Protein AF-0000000079023638 (afdb_homodimer)

InterPro domains:
  IPR017920 COMM domain [PF07258] (13-71)
  IPR017920 COMM domain [PS51269] (11-79)

pLDDT: mean 79.24, std 17.9, range [28.48, 97.38]

Radius of gyration: 18.68 Å; Cα contacts (8 Å, |Δi|>4): 255; chains: 2; bounding box: 34×58×52 Å

Secondary structure (DSSP, 8-state):
-----------EEEEEEEEE-----TT-------EEEEEEEEE-TT--EEEEEEEEEHHHHHHHHHHHHHHHHHHHHTT--/-----------EEEEEEEEE-----TT-------EEEEEEEEE-TT--EEEEEEEEEHHHHHHHHHHHHHHHHHHHHTT--

Foldseek 3Di:
DPPPPVPPQPWDKDKDKDKDFDDADVVRPPPRWIKIWMWIWTAGPVRDIDTDIDMDTPVVVVVVVVVVVVVVVVCVVVVVD/DPDVPVPVQPWDKDKDKDKDFDDADPVRPPPRWIKIWMWIWTAGPVRDIDTDIDMDTPVVVVVVVVVVVVVVVVCVVVVND

Structure (mmCIF, N/CA/C/O backbone):
data_AF-0000000079023638-model_v1
#
loop_
_entity.id
_entity.type
_entity.pdbx_description
1 polymer 'COMM domain-containing protein'
#
loop_
_atom_site.group_PDB
_atom_site.id
_atom_site.type_symbol
_atom_site.label_atom_id
_atom_site.label_alt_id
_atom_site.label_comp_id
_atom_site.label_asym_id
_atom_site.label_entity_id
_atom_site.label_seq_id
_atom_site.pdbx_PDB_ins_code
_atom_site.Cartn_x
_atom_site.Cartn_y
_atom_site.Cartn_z
_atom_site.occupancy
_atom_site.B_iso_or_equiv
_atom_site.auth_seq_id
_atom_site.auth_comp_id
_atom_site.auth_asym_id
_atom_site.auth_atom_id
_atom_site.pdbx_PDB_model_num
ATOM 1 N N . MET A 1 1 ? 4.855 -19.766 -31.406 1 28.48 1 MET A N 1
ATOM 2 C CA . MET A 1 1 ? 5.711 -19.062 -30.469 1 28.48 1 MET A CA 1
ATOM 3 C C . MET A 1 1 ? 4.996 -18.859 -29.125 1 28.48 1 MET A C 1
ATOM 5 O O . MET A 1 1 ? 3.812 -18.516 -29.094 1 28.48 1 MET A O 1
ATOM 9 N N . PRO A 1 2 ? 5.176 -19.719 -28.031 1 37.03 2 PRO A N 1
ATOM 10 C CA . PRO A 1 2 ? 4.473 -19.656 -26.75 1 37.03 2 PRO A CA 1
ATOM 11 C C . PRO A 1 2 ? 4.379 -18.234 -26.203 1 37.03 2 PRO A C 1
ATOM 13 O O . PRO A 1 2 ? 5.309 -17.438 -26.375 1 37.03 2 PRO A O 1
ATOM 16 N N . GLY A 1 3 ? 3.361 -17.531 -26.5 1 38.88 3 GLY A N 1
ATOM 17 C CA . GLY A 1 3 ? 3.168 -16.188 -25.969 1 38.88 3 GLY A CA 1
ATOM 18 C C . GLY A 1 3 ? 3.627 -16.031 -24.531 1 38.88 3 GLY A C 1
ATOM 19 O O . GLY A 1 3 ? 3.492 -16.953 -23.734 1 38.88 3 GLY A O 1
ATOM 20 N N . THR A 1 4 ? 4.859 -15.484 -24.266 1 41.22 4 THR A N 1
ATOM 21 C CA . THR A 1 4 ? 5.531 -15.227 -23 1 41.22 4 THR A CA 1
ATOM 22 C C . THR A 1 4 ? 4.527 -14.797 -21.938 1 41.22 4 THR A C 1
ATOM 24 O O . THR A 1 4 ? 3.84 -13.789 -22.094 1 41.22 4 THR A O 1
ATOM 27 N N . THR A 1 5 ? 3.693 -15.672 -21.453 1 42.41 5 THR A N 1
ATOM 28 C CA . THR A 1 5 ? 2.811 -15.477 -20.312 1 42.41 5 THR A CA 1
ATOM 29 C C . THR A 1 5 ? 3.492 -14.617 -19.234 1 42.41 5 THR A C 1
ATOM 31 O O . THR A 1 5 ? 4.613 -14.914 -18.828 1 42.41 5 THR A O 1
ATOM 34 N N . HIS A 1 6 ? 3.418 -13.305 -19.422 1 47.22 6 HIS A N 1
ATOM 35 C CA . HIS A 1 6 ? 3.936 -12.43 -18.375 1 47.22 6 HIS A CA 1
ATOM 36 C C . HIS A 1 6 ? 3.742 -13.047 -17 1 47.22 6 HIS A C 1
ATOM 38 O O . HIS A 1 6 ? 2.609 -13.211 -16.531 1 47.22 6 HIS A O 1
ATOM 44 N N . VAL A 1 7 ? 4.473 -14.164 -16.75 1 48.47 7 VAL A N 1
ATOM 45 C CA . VAL A 1 7 ? 4.465 -14.734 -15.3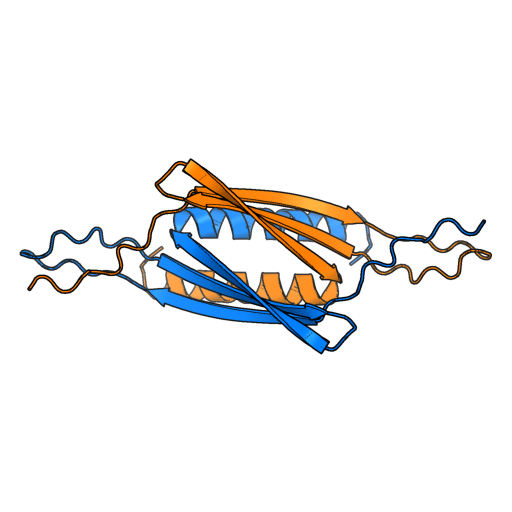98 1 48.47 7 VAL A CA 1
ATOM 46 C C . VAL A 1 7 ? 4.59 -13.609 -14.367 1 48.47 7 VAL A C 1
ATOM 48 O O . VAL A 1 7 ? 5.539 -12.82 -14.414 1 48.47 7 VAL A O 1
ATOM 51 N N . ALA A 1 8 ? 3.564 -13.211 -13.898 1 52.31 8 ALA A N 1
ATOM 52 C CA . ALA A 1 8 ? 3.596 -12.297 -12.758 1 52.31 8 ALA A CA 1
ATOM 53 C C . ALA A 1 8 ? 4.777 -12.602 -11.844 1 52.31 8 ALA A C 1
ATOM 55 O O . ALA A 1 8 ? 5.031 -13.758 -11.508 1 52.31 8 ALA A O 1
ATOM 56 N N . GLN A 1 9 ? 6.023 -11.906 -12.195 1 58 9 GLN A N 1
ATOM 57 C CA . GLN A 1 9 ? 7.121 -12.102 -11.25 1 58 9 GLN A CA 1
ATOM 58 C C . GLN A 1 9 ? 6.637 -11.984 -9.812 1 58 9 GLN A C 1
ATOM 60 O O . GLN A 1 9 ? 6.113 -10.945 -9.406 1 58 9 GLN A O 1
ATOM 65 N N . ILE A 1 10 ? 6.336 -13.195 -9.227 1 58.88 10 ILE A N 1
ATOM 66 C CA . ILE A 1 10 ? 6.027 -13.242 -7.801 1 58.88 10 ILE A CA 1
ATOM 67 C C . ILE A 1 10 ? 7.102 -12.484 -7.016 1 58.88 10 ILE A C 1
ATOM 69 O O . ILE A 1 10 ? 8.289 -12.82 -7.098 1 58.88 10 ILE A O 1
ATOM 73 N N . VAL A 1 11 ? 6.844 -11.305 -6.645 1 70.81 11 VAL A N 1
ATOM 74 C CA . VAL A 1 11 ? 7.805 -10.539 -5.855 1 70.81 11 VAL A CA 1
ATOM 75 C C . VAL A 1 11 ? 7.465 -10.656 -4.371 1 70.81 11 VAL A C 1
ATOM 77 O O . VAL A 1 11 ? 6.293 -10.742 -4 1 70.81 11 VAL A O 1
ATOM 80 N N . ASP A 1 12 ? 8.531 -11.039 -3.66 1 83.81 12 ASP A N 1
ATOM 81 C CA . ASP A 1 12 ? 8.383 -10.883 -2.215 1 83.81 12 ASP A CA 1
ATOM 82 C C . ASP A 1 12 ? 8.156 -9.422 -1.841 1 83.81 12 ASP A C 1
ATOM 84 O O . ASP A 1 12 ? 8.727 -8.523 -2.453 1 83.81 12 ASP A O 1
ATOM 88 N N . VAL A 1 13 ? 7.191 -9.336 -0.916 1 89.56 13 VAL A N 1
ATOM 89 C CA . VAL A 1 13 ? 6.836 -7.977 -0.509 1 89.56 13 VAL A CA 1
ATOM 90 C C . VAL A 1 13 ? 6.961 -7.844 1.007 1 89.56 13 VAL A C 1
ATOM 92 O O . VAL A 1 13 ? 6.496 -8.703 1.755 1 89.56 13 VAL A O 1
ATOM 95 N N . ASP A 1 14 ? 7.789 -6.863 1.439 1 92.25 14 ASP A N 1
ATOM 96 C CA . ASP A 1 14 ? 7.863 -6.461 2.84 1 92.25 14 ASP A CA 1
ATOM 97 C C . ASP A 1 14 ? 7.332 -5.043 3.033 1 92.25 14 ASP A C 1
ATOM 99 O O . ASP A 1 14 ? 7.445 -4.203 2.137 1 92.25 14 ASP A O 1
ATOM 103 N N . ILE A 1 15 ? 6.699 -4.863 4.195 1 92.44 15 ILE A N 1
ATOM 104 C CA . ILE A 1 15 ? 6.105 -3.555 4.449 1 92.44 15 ILE A CA 1
ATOM 105 C C . ILE A 1 15 ? 6.668 -2.979 5.75 1 92.44 15 ILE A C 1
ATOM 107 O O . ILE A 1 15 ? 6.652 -3.643 6.789 1 92.44 15 ILE A O 1
ATOM 111 N N . LYS A 1 16 ? 7.254 -1.809 5.75 1 94.88 16 LYS A N 1
ATOM 112 C CA . LYS A 1 16 ? 7.648 -0.989 6.891 1 94.88 16 LYS A CA 1
ATOM 113 C C . LYS A 1 16 ? 6.77 0.254 7.004 1 94.88 16 LYS A C 1
ATOM 115 O O . LYS A 1 16 ? 6.367 0.832 5.992 1 94.88 16 LYS A O 1
ATOM 120 N N . TRP A 1 17 ? 6.496 0.571 8.234 1 94.5 17 TRP A N 1
ATOM 121 C CA . TRP A 1 17 ? 5.641 1.746 8.352 1 94.5 17 TRP A CA 1
ATOM 122 C C . TRP A 1 17 ? 5.926 2.492 9.656 1 94.5 17 TRP A C 1
ATOM 124 O O . TRP A 1 17 ? 6.523 1.939 10.578 1 94.5 17 TRP A O 1
ATOM 134 N N . LYS A 1 18 ? 5.625 3.805 9.688 1 92.25 18 LYS A N 1
ATOM 135 C CA . LYS A 1 18 ? 5.676 4.695 10.844 1 92.25 18 LYS A CA 1
ATOM 136 C C . LYS A 1 18 ? 4.484 5.645 10.867 1 92.25 18 LYS A C 1
ATOM 138 O O . LYS A 1 18 ? 4.027 6.094 9.812 1 92.25 18 LYS A O 1
ATOM 143 N N . LEU A 1 19 ? 3.957 5.824 12.062 1 88.81 19 LEU A N 1
ATOM 144 C CA . LEU A 1 19 ? 2.947 6.855 12.281 1 88.81 19 LEU A CA 1
ATOM 145 C C . LEU A 1 19 ? 3.555 8.078 12.961 1 88.81 19 LEU A C 1
ATOM 147 O O . LEU A 1 19 ? 4.289 7.941 13.945 1 88.81 19 LEU A O 1
ATOM 151 N N . SER A 1 20 ? 3.332 9.172 12.352 1 84 20 SER A N 1
ATOM 152 C CA . SER A 1 20 ? 3.814 10.406 12.953 1 84 20 SER A CA 1
ATOM 153 C C . SER A 1 20 ? 2.68 11.406 13.148 1 84 20 SER A C 1
ATOM 155 O O . SER A 1 20 ? 1.713 11.414 12.383 1 84 20 SER A O 1
ATOM 157 N N . MET A 1 21 ? 2.67 12.016 14.281 1 80.75 21 MET A N 1
ATOM 158 C CA . MET A 1 21 ? 1.745 13.102 14.578 1 80.75 21 MET A CA 1
ATOM 159 C C . MET A 1 21 ? 2.502 14.367 14.984 1 80.75 21 MET A C 1
ATOM 161 O O . MET A 1 21 ? 3.426 14.305 15.797 1 80.75 21 MET A O 1
ATOM 165 N N . ALA A 1 22 ? 2.271 15.375 14.203 1 68.31 22 ALA A N 1
ATOM 166 C CA . ALA A 1 22 ? 2.852 16.656 14.594 1 68.31 22 ALA A CA 1
ATOM 167 C C . ALA A 1 22 ? 1.949 17.391 15.578 1 68.31 22 ALA A C 1
ATOM 169 O O . ALA A 1 22 ? 0.743 17.516 15.352 1 68.31 22 ALA A O 1
ATOM 170 N N . ILE A 1 23 ? 2.23 17.516 16.875 1 65.38 23 ILE A N 1
ATOM 171 C CA . ILE A 1 23 ? 1.483 18.234 17.891 1 65.38 23 ILE A CA 1
ATOM 172 C C . ILE A 1 23 ? 1.94 19.688 17.938 1 65.38 23 ILE A C 1
ATOM 174 O O . ILE A 1 23 ? 3.129 19.984 17.781 1 65.38 23 ILE A O 1
ATOM 178 N N . SER A 1 24 ? 1.033 20.453 17.406 1 60.09 24 SER A N 1
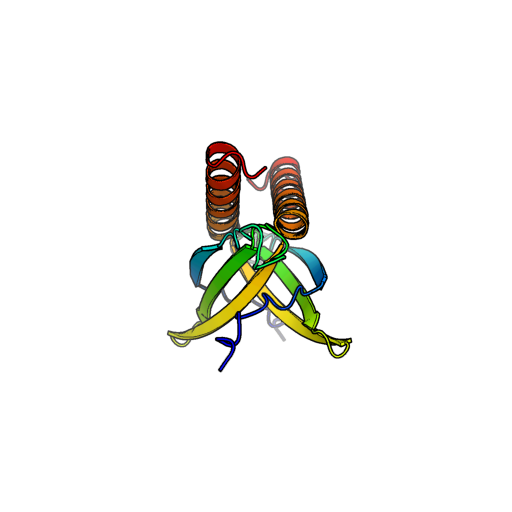ATOM 179 C CA . SER A 1 24 ? 1.408 21.859 17.531 1 60.09 24 SER A CA 1
ATOM 180 C C . SER A 1 24 ? 1.077 22.406 18.906 1 60.09 24 SER A C 1
ATOM 182 O O . SER A 1 24 ? 0.113 21.969 19.547 1 60.09 24 SER A O 1
ATOM 184 N N . SER A 1 25 ? 1.888 22.812 19.609 1 59.84 25 SER A N 1
ATOM 185 C CA . SER A 1 25 ? 1.645 23.578 20.828 1 59.84 25 SER A CA 1
ATOM 186 C C . SER A 1 25 ? 1.295 25.031 20.516 1 59.84 25 SER A C 1
ATOM 188 O O . SER A 1 25 ? 1.445 25.469 19.375 1 59.84 25 SER A O 1
ATOM 190 N N . ASN A 1 26 ? 0.725 25.953 21.297 1 57.28 26 ASN A N 1
ATOM 191 C CA . ASN A 1 26 ? 0.449 27.375 21.141 1 57.28 26 ASN A CA 1
ATOM 192 C C . ASN A 1 26 ? 1.431 28.031 20.172 1 57.28 26 ASN A C 1
ATOM 194 O O . ASN A 1 26 ? 1.075 28.984 19.469 1 57.28 26 ASN A O 1
ATOM 198 N N . ASP A 1 27 ? 2.777 27.953 20.312 1 53.38 27 ASP A N 1
ATOM 199 C CA . ASP A 1 27 ? 3.658 28.719 19.438 1 53.38 27 ASP A CA 1
ATOM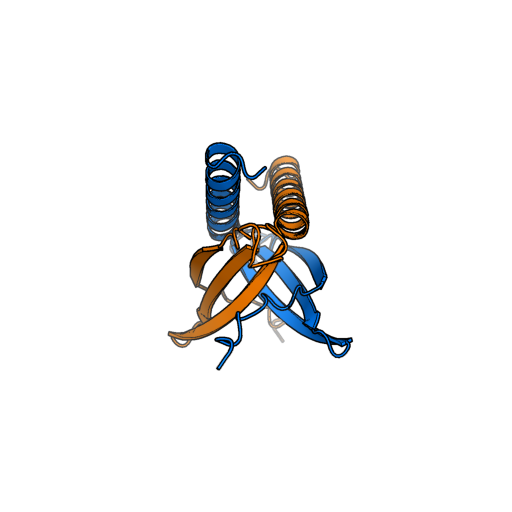 200 C C . ASP A 1 27 ? 3.863 28 18.109 1 53.38 27 ASP A C 1
ATOM 202 O O . ASP A 1 27 ? 4.387 28.578 17.156 1 53.38 27 ASP A O 1
ATOM 206 N N . VAL A 1 28 ? 3.777 26.672 18.078 1 53.38 28 VAL A N 1
ATOM 207 C CA . VAL A 1 28 ? 4.074 26.016 16.812 1 53.38 28 VAL A CA 1
ATOM 208 C C . VAL A 1 28 ? 2.783 25.484 16.188 1 53.38 28 VAL A C 1
ATOM 210 O O . VAL A 1 28 ? 2.006 24.797 16.859 1 53.38 28 VAL A O 1
ATOM 213 N N . ARG A 1 29 ? 1.939 26.312 15.398 1 50.97 29 ARG A N 1
ATOM 214 C CA . ARG A 1 29 ? 0.756 26.047 14.586 1 50.97 29 ARG A CA 1
ATOM 215 C C . ARG A 1 29 ? 0.886 24.719 13.844 1 50.97 29 ARG A C 1
ATOM 217 O O . ARG A 1 29 ? 1.192 24.703 12.648 1 50.97 29 ARG A O 1
ATOM 224 N N . THR A 1 30 ? 1.767 23.812 14.258 1 51.75 30 THR A N 1
ATOM 225 C CA . THR A 1 30 ? 1.822 22.734 13.273 1 51.75 30 THR A CA 1
ATOM 226 C C . THR A 1 30 ? 0.506 21.969 13.242 1 51.75 30 THR A C 1
ATOM 228 O O . THR A 1 30 ? -0.185 21.859 14.258 1 51.75 30 THR A O 1
ATOM 231 N N . LEU A 1 31 ? -0.232 22 12.047 1 51.75 31 LEU A N 1
ATOM 232 C CA . LEU A 1 31 ? -1.395 21.172 11.727 1 51.75 31 LEU A CA 1
ATOM 233 C C . LEU A 1 31 ? -1.206 19.75 12.234 1 51.75 31 LEU A C 1
ATOM 235 O O . LEU A 1 31 ? -0.193 19.109 11.938 1 51.75 31 LEU A O 1
ATOM 239 N N . ASN A 1 32 ? -1.872 19.359 13.375 1 62.75 32 ASN A N 1
ATOM 240 C CA . ASN A 1 32 ? -1.881 18.062 14.047 1 62.75 32 ASN A CA 1
ATOM 241 C C . ASN A 1 32 ? -2.379 16.953 13.125 1 62.75 32 ASN A C 1
ATOM 243 O O . ASN A 1 32 ? -3.461 16.406 13.336 1 62.75 32 ASN A O 1
ATOM 247 N N . GLU A 1 33 ? -1.903 16.984 11.867 1 70 33 GLU A N 1
ATOM 248 C CA . GLU A 1 33 ? -2.381 15.914 11 1 70 33 GLU A CA 1
ATOM 249 C C . GLU A 1 33 ? -1.475 14.688 11.094 1 70 33 GLU A C 1
ATOM 251 O O . GLU A 1 33 ? -0.269 14.781 10.852 1 70 33 GLU A O 1
ATOM 256 N N . PRO A 1 34 ? -2.123 13.562 11.523 1 83.06 34 PRO A N 1
ATOM 257 C CA . PRO A 1 34 ? -1.324 12.336 11.508 1 83.06 34 PRO A CA 1
ATOM 258 C C . PRO A 1 34 ? -0.846 11.969 10.102 1 83.06 34 PRO A C 1
ATOM 260 O O . PRO A 1 34 ? -1.566 12.18 9.125 1 83.06 34 PRO A O 1
ATOM 263 N N . MET A 1 35 ? 0.356 11.586 10.031 1 86.06 35 MET A N 1
ATOM 264 C CA . MET A 1 35 ? 0.965 11.125 8.789 1 86.06 35 MET A CA 1
ATOM 265 C C . MET A 1 35 ? 1.356 9.656 8.883 1 86.06 35 MET A C 1
ATOM 267 O O . MET A 1 35 ? 1.876 9.211 9.906 1 86.06 35 MET A O 1
ATOM 271 N N . VAL A 1 36 ? 1.017 8.977 7.863 1 91.5 36 VAL A N 1
ATOM 272 C CA . VAL A 1 36 ? 1.469 7.594 7.734 1 91.5 36 VAL A CA 1
ATOM 273 C C . VAL A 1 36 ? 2.613 7.516 6.73 1 91.5 36 VAL A C 1
ATOM 275 O O . VAL A 1 36 ? 2.473 7.953 5.586 1 91.5 36 VAL A O 1
ATOM 278 N N . SER A 1 37 ? 3.77 7.031 7.156 1 92.81 37 SER A N 1
ATOM 279 C CA . SER A 1 37 ? 4.895 6.734 6.273 1 92.81 37 SER A CA 1
ATOM 280 C C . SER A 1 37 ? 5.078 5.23 6.098 1 92.81 37 SER A C 1
ATOM 282 O O . SER A 1 37 ? 5.277 4.508 7.074 1 92.81 37 SER A O 1
ATOM 284 N N . MET A 1 38 ? 4.883 4.844 4.863 1 92 38 MET A N 1
ATOM 285 C CA . MET A 1 38 ? 5.043 3.426 4.555 1 92 38 MET A CA 1
ATOM 286 C C . MET A 1 38 ? 6.152 3.215 3.527 1 92 38 MET A C 1
ATOM 288 O O . MET A 1 38 ? 6.309 4.016 2.604 1 92 38 MET A O 1
ATOM 292 N N . THR A 1 39 ? 6.941 2.135 3.662 1 93.31 39 THR A N 1
ATOM 293 C CA . THR A 1 39 ? 7.879 1.656 2.652 1 93.31 39 THR A CA 1
ATOM 294 C C . THR A 1 39 ? 7.551 0.223 2.244 1 93.31 39 THR A C 1
ATOM 296 O O . THR A 1 39 ? 7.586 -0.688 3.074 1 93.31 39 THR A O 1
ATOM 299 N N . ILE A 1 40 ? 7.184 0.102 0.991 1 90.19 40 ILE A N 1
ATOM 300 C CA . ILE A 1 40 ? 6.992 -1.226 0.418 1 90.19 40 ILE A CA 1
ATOM 301 C C . ILE A 1 40 ? 8.289 -1.704 -0.226 1 90.19 40 ILE A C 1
ATOM 303 O O . ILE A 1 40 ? 8.797 -1.077 -1.16 1 90.19 40 ILE A O 1
ATOM 307 N N . VAL A 1 41 ? 8.789 -2.762 0.344 1 93.56 41 VAL A N 1
ATOM 308 C CA . VAL A 1 41 ? 10.023 -3.334 -0.18 1 93.56 41 VAL A CA 1
ATOM 309 C C . VAL A 1 41 ? 9.711 -4.57 -1.019 1 93.56 41 VAL A C 1
ATOM 311 O O . VAL A 1 41 ? 9.125 -5.535 -0.517 1 93.56 41 VAL A O 1
ATOM 314 N N . THR A 1 42 ? 10.055 -4.496 -2.295 1 90.06 42 THR A N 1
ATOM 315 C CA . THR A 1 42 ? 9.867 -5.648 -3.166 1 90.06 42 THR A CA 1
ATOM 316 C C . THR A 1 42 ? 11.211 -6.273 -3.539 1 90.06 42 THR A C 1
ATOM 318 O O . THR A 1 42 ? 12.203 -5.562 -3.695 1 90.06 42 THR A O 1
ATOM 321 N N . THR A 1 43 ? 11.242 -7.508 -3.516 1 90 43 THR A N 1
ATOM 322 C CA . THR A 1 43 ? 12.414 -8.258 -3.957 1 90 43 THR A CA 1
ATOM 323 C C . THR A 1 43 ? 12.117 -9.016 -5.25 1 90 43 THR A C 1
ATOM 325 O O . THR A 1 43 ? 11.172 -9.805 -5.312 1 90 43 THR A O 1
ATOM 328 N N . ASP A 1 44 ? 12.992 -8.586 -6.32 1 81.62 44 ASP A N 1
ATOM 329 C CA . ASP A 1 44 ? 12.734 -9.242 -7.602 1 81.62 44 ASP A CA 1
ATOM 330 C C . ASP A 1 44 ? 13.375 -10.625 -7.648 1 81.62 44 ASP A C 1
ATOM 332 O O . ASP A 1 44 ? 13.906 -11.102 -6.645 1 81.62 44 ASP A O 1
ATOM 336 N N . GLU A 1 45 ? 13.188 -11.281 -8.82 1 81.25 45 GLU A N 1
ATOM 337 C CA . GLU A 1 45 ? 13.672 -12.648 -8.992 1 81.25 45 GLU A CA 1
ATOM 338 C C . GLU A 1 45 ? 15.188 -12.719 -8.844 1 81.25 45 GLU A C 1
ATOM 340 O O . GLU A 1 45 ? 15.727 -13.758 -8.445 1 81.25 45 GLU A O 1
ATOM 345 N N . ALA A 1 46 ? 15.82 -11.719 -9.094 1 86 46 ALA A N 1
ATOM 346 C CA . ALA A 1 46 ? 17.281 -11.695 -8.992 1 86 46 ALA A CA 1
ATOM 347 C C . ALA A 1 46 ? 17.719 -11.383 -7.566 1 86 46 ALA A C 1
ATOM 349 O O . ALA A 1 46 ? 18.906 -11.398 -7.262 1 86 46 ALA A O 1
ATOM 350 N N . GLY A 1 47 ? 16.844 -11.102 -6.738 1 88.06 47 GLY A N 1
ATOM 351 C CA . GLY A 1 47 ? 17.156 -10.812 -5.348 1 88.06 47 GLY A CA 1
ATOM 352 C C . GLY A 1 47 ? 17.359 -9.328 -5.082 1 88.06 47 GLY A C 1
ATOM 353 O O . GLY A 1 47 ? 17.719 -8.938 -3.971 1 88.06 47 GLY A O 1
ATOM 354 N N . LYS A 1 48 ? 17.219 -8.586 -6.172 1 90.75 48 LYS A N 1
ATOM 355 C CA . LYS A 1 48 ? 17.359 -7.145 -6 1 90.75 48 LYS A CA 1
ATOM 356 C C . LYS A 1 48 ? 16.156 -6.551 -5.266 1 90.75 48 LYS A C 1
ATOM 358 O O . LYS A 1 48 ? 15.016 -6.828 -5.617 1 90.75 48 LYS A O 1
ATOM 363 N N . LYS A 1 49 ? 16.516 -5.754 -4.207 1 92.94 49 LYS A N 1
ATOM 364 C CA . LYS A 1 49 ? 15.484 -5.098 -3.41 1 92.94 49 LYS A CA 1
ATOM 365 C C . LYS A 1 49 ? 15.195 -3.693 -3.936 1 92.94 49 LYS A C 1
ATOM 367 O O . LYS A 1 49 ? 16.109 -2.957 -4.297 1 92.94 49 LYS A O 1
ATOM 372 N N . ILE A 1 50 ? 13.914 -3.393 -4.105 1 90.75 50 ILE A N 1
ATOM 373 C CA . ILE A 1 50 ? 13.453 -2.062 -4.492 1 90.75 50 ILE A CA 1
ATOM 374 C C . ILE A 1 50 ? 12.562 -1.481 -3.4 1 90.75 50 ILE A C 1
ATOM 376 O O . ILE A 1 50 ? 11.586 -2.113 -2.986 1 90.75 50 ILE A O 1
ATOM 380 N N . ASN A 1 51 ? 13.039 -0.252 -2.855 1 91.81 51 ASN A N 1
ATOM 381 C CA . ASN A 1 51 ? 12.234 0.456 -1.865 1 91.81 51 ASN A CA 1
ATOM 382 C C . ASN A 1 51 ? 11.289 1.457 -2.523 1 91.81 51 ASN A C 1
ATOM 384 O O . ASN A 1 51 ? 11.703 2.238 -3.381 1 91.81 51 ASN A O 1
ATOM 388 N N . ARG A 1 52 ? 10.031 1.318 -2.107 1 88.56 52 ARG A N 1
ATOM 389 C CA . ARG A 1 52 ? 9.008 2.244 -2.576 1 88.56 52 ARG A CA 1
ATOM 390 C C . ARG A 1 52 ? 8.375 2.996 -1.411 1 88.56 52 ARG A C 1
ATOM 392 O O . ARG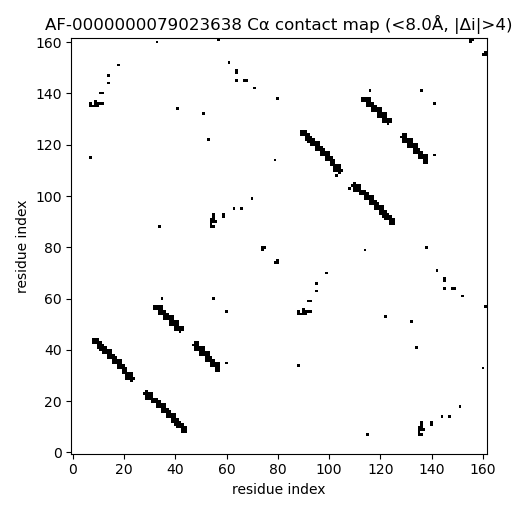 A 1 52 ? 7.398 2.531 -0.819 1 88.56 52 ARG A O 1
ATOM 399 N N . PRO A 1 53 ? 8.9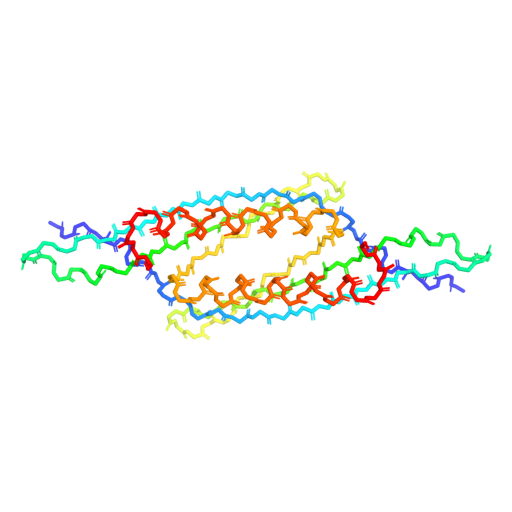77 4.16 -1.06 1 90.06 53 PRO A N 1
ATOM 400 C CA . PRO A 1 53 ? 8.414 4.941 0.041 1 90.06 53 PRO A CA 1
ATOM 401 C C . PRO A 1 53 ? 7.152 5.703 -0.365 1 90.06 53 PRO A C 1
ATOM 403 O O . PRO A 1 53 ? 7.074 6.223 -1.481 1 90.06 53 PRO A O 1
ATOM 406 N N . VAL A 1 54 ? 6.176 5.676 0.538 1 88.19 54 VAL A N 1
ATOM 407 C CA . VAL A 1 54 ? 4.941 6.43 0.342 1 88.19 54 VAL A CA 1
ATOM 408 C C . VAL A 1 54 ? 4.547 7.121 1.646 1 88.19 54 VAL A C 1
ATOM 410 O O . VAL A 1 54 ? 4.5 6.484 2.701 1 88.19 54 VAL A O 1
ATOM 413 N N . GLU A 1 55 ? 4.359 8.375 1.573 1 88.75 55 GLU A N 1
ATOM 414 C CA . GLU A 1 55 ? 3.848 9.148 2.703 1 88.75 55 GLU A CA 1
ATOM 415 C C . GLU A 1 55 ? 2.482 9.75 2.385 1 88.75 55 GLU A C 1
ATOM 417 O O . GLU A 1 55 ? 2.264 10.258 1.285 1 88.75 55 GLU A O 1
ATOM 422 N N . MET A 1 56 ? 1.567 9.648 3.428 1 87.94 56 MET A N 1
ATOM 423 C CA . MET A 1 56 ? 0.224 10.172 3.18 1 87.94 56 MET A CA 1
ATOM 424 C C . MET A 1 56 ? -0.446 10.586 4.484 1 87.94 56 MET A C 1
ATOM 426 O O . MET A 1 56 ? -0.035 10.164 5.562 1 87.94 56 MET A O 1
ATOM 430 N N . THR A 1 57 ? -1.384 11.461 4.328 1 87.25 57 THR A N 1
ATOM 431 C CA . THR A 1 57 ? -2.223 11.82 5.465 1 87.25 57 THR A CA 1
ATOM 432 C C . THR A 1 57 ? -3.133 10.664 5.855 1 87.25 57 THR A C 1
ATOM 434 O O . THR A 1 57 ? -3.291 9.703 5.094 1 87.25 57 THR A O 1
ATOM 437 N N . ALA A 1 58 ? -3.691 10.789 7.062 1 88.94 58 ALA A N 1
ATOM 438 C CA . ALA A 1 58 ? -4.641 9.789 7.547 1 88.94 58 ALA A CA 1
ATOM 439 C C . ALA A 1 58 ? -5.82 9.648 6.59 1 88.94 58 ALA A C 1
ATOM 441 O O . ALA A 1 58 ? -6.336 8.547 6.391 1 88.94 58 ALA A O 1
ATOM 442 N N . ALA A 1 59 ? -6.25 10.734 6.055 1 88.69 59 ALA A N 1
ATOM 443 C CA . ALA A 1 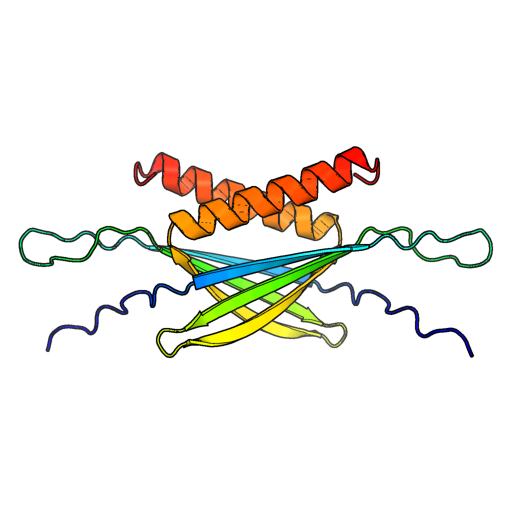59 ? -7.379 10.695 5.129 1 88.69 59 ALA A CA 1
ATOM 444 C C . ALA A 1 59 ? -7.051 9.859 3.898 1 88.69 59 ALA A C 1
ATOM 446 O O . ALA A 1 59 ? -7.848 9.008 3.486 1 88.69 59 ALA A O 1
ATOM 447 N N . LYS A 1 60 ? -5.91 10.008 3.316 1 88.88 60 LYS A N 1
ATOM 448 C CA . LYS A 1 60 ? -5.496 9.266 2.129 1 88.88 60 LYS A CA 1
ATOM 449 C C . LYS A 1 60 ? -5.215 7.805 2.465 1 88.88 60 LYS A C 1
ATOM 451 O O . LYS A 1 60 ? -5.484 6.914 1.657 1 88.88 60 LYS A O 1
ATOM 456 N N . PHE A 1 61 ? -4.73 7.613 3.635 1 92.56 61 PHE A N 1
ATOM 457 C CA . PHE A 1 61 ? -4.516 6.246 4.094 1 92.56 61 PHE A CA 1
ATOM 458 C C . PHE A 1 61 ? -5.836 5.492 4.176 1 92.56 61 PHE A C 1
ATOM 460 O O . PHE A 1 61 ? -5.922 4.328 3.771 1 92.56 61 PHE A O 1
ATOM 467 N N . ARG A 1 62 ? -6.762 6.184 4.699 1 93.44 62 ARG A N 1
ATOM 468 C CA . ARG A 1 62 ? -8.07 5.539 4.801 1 93.44 62 ARG A CA 1
ATOM 469 C C . ARG A 1 62 ? -8.617 5.199 3.42 1 93.44 62 ARG A C 1
ATOM 471 O O . ARG A 1 62 ? -9.273 4.168 3.242 1 93.44 62 ARG A O 1
ATOM 478 N N . GLU A 1 63 ? -8.438 6.027 2.432 1 94 63 GLU A N 1
ATOM 479 C CA . GLU A 1 63 ? -8.844 5.734 1.061 1 94 63 GLU A CA 1
ATOM 480 C C . GLU A 1 63 ? -8.109 4.512 0.516 1 94 63 GLU A C 1
ATOM 482 O O . GLU A 1 63 ? -8.711 3.676 -0.164 1 94 63 GLU A O 1
ATOM 487 N N . LEU A 1 64 ? -6.895 4.441 0.79 1 94.5 64 LEU A N 1
ATOM 488 C CA . LEU A 1 64 ? -6.105 3.297 0.351 1 94.5 64 LEU A CA 1
ATOM 489 C C . LEU A 1 64 ? -6.621 2.008 0.984 1 94.5 64 LEU A C 1
ATOM 491 O O . LEU A 1 64 ? -6.812 1.006 0.292 1 94.5 64 LEU A O 1
ATOM 495 N N . LEU A 1 65 ? -6.836 2.098 2.283 1 96.81 65 LEU A N 1
ATOM 496 C CA . LEU A 1 65 ? -7.352 0.928 2.986 1 96.81 65 LEU A CA 1
ATOM 497 C C . LEU A 1 65 ? -8.695 0.495 2.406 1 96.81 65 LEU A C 1
ATOM 499 O O . LEU A 1 65 ? -8.922 -0.696 2.182 1 96.81 65 LEU A O 1
ATOM 503 N N . SER A 1 66 ? -9.523 1.453 2.215 1 97.31 66 SER A N 1
ATOM 504 C CA . SER A 1 66 ? -10.828 1.153 1.634 1 97.31 66 SER A CA 1
ATOM 505 C C . SER A 1 66 ? -10.688 0.475 0.276 1 97.31 66 SER A C 1
ATOM 507 O O . SER A 1 66 ? -11.422 -0.468 -0.032 1 97.31 66 SER A O 1
ATOM 509 N N . THR A 1 67 ? -9.789 0.946 -0.547 1 95.25 67 THR A N 1
ATOM 510 C CA . THR A 1 67 ? -9.547 0.368 -1.864 1 95.25 67 THR A CA 1
ATOM 511 C C . THR A 1 67 ? -9.062 -1.073 -1.739 1 95.25 67 THR A C 1
ATOM 513 O O . THR A 1 67 ? -9.516 -1.952 -2.477 1 95.25 67 THR A O 1
ATOM 516 N N . MET A 1 68 ? -8.156 -1.311 -0.791 1 95.94 68 MET A N 1
ATOM 517 C CA . MET A 1 68 ? -7.645 -2.66 -0.583 1 95.94 68 MET A CA 1
ATOM 518 C C . MET A 1 68 ? -8.75 -3.6 -0.114 1 95.94 68 MET A C 1
ATOM 520 O O . MET A 1 68 ? -8.781 -4.77 -0.499 1 95.94 68 MET A O 1
ATOM 524 N N . LYS A 1 69 ? -9.672 -3.092 0.716 1 97.19 69 LYS A N 1
ATOM 525 C CA . LYS A 1 69 ? -10.82 -3.887 1.15 1 97.19 69 LYS A CA 1
ATOM 526 C C . LYS A 1 69 ? -11.719 -4.254 -0.03 1 97.19 69 LYS A C 1
ATOM 528 O O . LYS A 1 69 ? -12.234 -5.371 -0.102 1 97.19 69 LYS A O 1
ATOM 533 N N . GLN A 1 70 ? -11.844 -3.312 -0.917 1 96.06 70 GLN A N 1
ATOM 534 C CA . GLN A 1 70 ? -12.625 -3.566 -2.123 1 96.06 70 GLN A CA 1
ATOM 535 C C . GLN A 1 70 ? -11.984 -4.672 -2.965 1 96.06 70 GLN A C 1
ATOM 537 O O . GLN A 1 70 ? -12.68 -5.57 -3.445 1 96.06 70 GLN A O 1
ATOM 542 N N . ILE A 1 71 ? -10.734 -4.648 -3.168 1 94.12 71 ILE A N 1
ATOM 543 C CA . ILE A 1 71 ? -10.008 -5.66 -3.924 1 94.12 71 ILE A CA 1
ATOM 544 C C . ILE A 1 71 ? -10.211 -7.027 -3.275 1 94.12 71 ILE A C 1
ATOM 546 O O . ILE A 1 71 ? -10.523 -8.008 -3.959 1 94.12 71 ILE A O 1
ATOM 550 N N . HIS A 1 72 ? -10.047 -7.055 -1.984 1 94.75 72 HIS A N 1
ATOM 551 C CA . HIS A 1 72 ? -10.234 -8.297 -1.25 1 94.75 72 HIS A CA 1
ATOM 552 C C . HIS A 1 72 ? -11.633 -8.867 -1.466 1 94.75 72 HIS A C 1
ATOM 554 O O . HIS A 1 72 ? -11.789 -10.055 -1.735 1 94.75 72 HIS A O 1
ATOM 560 N N . THR A 1 73 ? -12.641 -8.023 -1.375 1 95.06 73 THR A N 1
ATOM 561 C CA . THR A 1 73 ? -14.031 -8.438 -1.568 1 95.06 73 THR A CA 1
ATOM 562 C C . THR A 1 73 ? -14.242 -8.984 -2.977 1 95.06 73 THR A C 1
ATOM 564 O O . THR A 1 73 ? -14.945 -9.977 -3.16 1 95.06 73 THR A O 1
ATOM 567 N N . GLN A 1 74 ? -13.602 -8.367 -3.992 1 90.31 74 GLN A N 1
ATOM 568 C CA . GLN A 1 74 ? -13.711 -8.844 -5.367 1 90.31 74 GLN A CA 1
ATOM 569 C C . GLN A 1 74 ? -13.109 -10.234 -5.516 1 90.31 74 GLN A C 1
ATOM 571 O O . GLN A 1 74 ? -13.656 -11.078 -6.227 1 90.31 74 GLN A O 1
ATOM 576 N N . MET A 1 75 ? -12.062 -10.414 -4.816 1 88.94 75 MET A N 1
ATOM 577 C CA . MET A 1 75 ? -11.406 -11.719 -4.852 1 88.94 75 MET A CA 1
ATOM 578 C C . MET A 1 75 ? -12.281 -12.781 -4.188 1 88.94 75 MET A C 1
ATOM 580 O O . MET A 1 75 ? -12.375 -13.906 -4.68 1 88.94 75 MET A O 1
ATOM 584 N N . GLU A 1 76 ? -12.867 -12.453 -3.086 1 88.81 76 GLU A N 1
ATOM 585 C CA . GLU A 1 76 ? -13.758 -13.367 -2.377 1 88.81 76 GLU A CA 1
ATOM 586 C C . GLU A 1 76 ? -14.977 -13.711 -3.225 1 88.81 76 GLU A C 1
ATOM 588 O O . GLU A 1 76 ? -15.383 -14.867 -3.291 1 88.81 76 GLU A O 1
ATOM 593 N N . ASN A 1 77 ? -15.453 -12.734 -3.84 1 88.56 77 ASN A N 1
ATOM 594 C CA . ASN A 1 77 ? -16.641 -12.93 -4.66 1 88.56 77 ASN A CA 1
ATOM 595 C C . ASN A 1 77 ? -16.359 -13.812 -5.867 1 88.56 77 ASN A C 1
ATOM 597 O O . ASN A 1 77 ? -17.234 -14.539 -6.336 1 88.56 77 ASN A O 1
ATOM 601 N N . ALA A 1 78 ? -15.156 -13.672 -6.387 1 80.75 78 ALA A N 1
ATOM 602 C CA . ALA A 1 78 ? -14.758 -14.469 -7.539 1 80.75 78 ALA A CA 1
ATOM 603 C C . ALA A 1 78 ? -14.367 -15.883 -7.117 1 80.75 78 ALA A C 1
ATOM 605 O O . ALA A 1 78 ? -14.109 -16.734 -7.965 1 80.75 78 ALA A O 1
ATOM 606 N N . LYS A 1 79 ? -14.562 -16.234 -5.906 1 75.5 79 LYS A N 1
ATOM 607 C CA . LYS A 1 79 ? -14.289 -17.547 -5.316 1 75.5 79 LYS A CA 1
ATOM 608 C C . LYS A 1 79 ? -12.844 -17.969 -5.57 1 75.5 79 LYS A C 1
ATOM 610 O O . LYS A 1 79 ? -12.578 -19.141 -5.844 1 75.5 79 LYS A O 1
ATOM 615 N N . ILE A 1 80 ? -12.078 -16.875 -5.586 1 72.19 80 ILE A N 1
ATOM 616 C CA . ILE A 1 80 ? -10.664 -17.172 -5.777 1 72.19 80 ILE A CA 1
ATOM 617 C C . ILE A 1 80 ? -9.969 -17.266 -4.418 1 72.19 80 ILE A C 1
ATOM 619 O O . ILE A 1 80 ? -8.922 -17.922 -4.293 1 72.19 80 ILE A O 1
ATOM 623 N N . LEU A 1 81 ? -10.625 -16.625 -3.352 1 62.81 81 LEU A N 1
ATOM 624 C CA . LEU A 1 81 ? -10.094 -16.672 -1.993 1 62.81 81 LEU A CA 1
ATOM 625 C C . LEU A 1 81 ? -10.906 -17.641 -1.137 1 62.81 81 LEU A C 1
ATOM 627 O O . LEU A 1 81 ? -12.102 -17.812 -1.362 1 62.81 81 LEU A O 1
ATOM 631 N N . MET B 1 1 ? 17.875 28.578 14.125 1 28.5 1 MET B N 1
ATOM 632 C CA . MET B 1 1 ? 17.609 28.031 12.797 1 28.5 1 MET B CA 1
ATOM 633 C C . MET B 1 1 ? 16.406 27.094 12.82 1 28.5 1 MET B C 1
ATOM 635 O O . MET B 1 1 ? 16.266 26.281 13.742 1 28.5 1 MET B O 1
ATOM 639 N N . PRO B 1 2 ? 15.125 27.516 12.5 1 36.97 2 PRO B N 1
ATOM 640 C CA . PRO B 1 2 ? 13.906 26.703 12.578 1 36.97 2 PRO B CA 1
ATOM 641 C C . PRO B 1 2 ? 14.094 25.297 12.047 1 36.97 2 PRO B C 1
ATOM 643 O O . PRO B 1 2 ? 14.891 25.078 11.125 1 36.97 2 PRO B O 1
ATOM 646 N N . GLY B 1 3 ? 14.375 24.344 12.859 1 39.25 3 GLY B N 1
ATOM 647 C CA . GLY B 1 3 ? 14.492 22.938 12.484 1 39.25 3 GLY B CA 1
ATOM 648 C C . GLY B 1 3 ? 13.523 22.531 11.391 1 39.25 3 GLY B C 1
ATOM 649 O O . GLY B 1 3 ? 12.398 23.031 11.328 1 39.25 3 GLY B O 1
ATOM 650 N N . THR B 1 4 ? 13.969 22.422 10.102 1 41.09 4 THR B N 1
ATOM 651 C CA . THR B 1 4 ? 13.25 22.047 8.891 1 41.09 4 THR B CA 1
ATOM 652 C C . THR B 1 4 ? 12.211 20.969 9.188 1 41.09 4 THR B C 1
ATOM 654 O O . THR B 1 4 ? 12.555 19.859 9.602 1 41.09 4 THR B O 1
ATOM 657 N N . THR B 1 5 ? 11.172 21.266 9.922 1 42.25 5 THR B N 1
ATOM 658 C CA . THR B 1 5 ? 10.031 20.391 10.156 1 42.25 5 THR B CA 1
ATOM 659 C C . THR B 1 5 ? 9.703 19.578 8.906 1 42.25 5 THR B C 1
ATOM 661 O O . THR B 1 5 ? 9.562 20.141 7.82 1 42.25 5 THR B O 1
ATOM 664 N N . HIS B 1 6 ? 10.367 18.453 8.773 1 47.75 6 HIS B N 1
ATOM 665 C CA . HIS B 1 6 ? 10 17.578 7.676 1 47.75 6 HIS B CA 1
ATOM 666 C C . HIS B 1 6 ? 8.5 17.641 7.395 1 47.75 6 HIS B C 1
ATOM 668 O O . HIS B 1 6 ? 7.688 17.234 8.227 1 47.75 6 HIS B O 1
ATOM 674 N N . VAL B 1 7 ? 8.047 18.859 6.945 1 48.56 7 VAL B N 1
ATOM 675 C CA . VAL B 1 7 ? 6.656 18.953 6.516 1 48.56 7 VAL B CA 1
ATOM 676 C C . VAL B 1 7 ? 6.293 17.75 5.645 1 48.56 7 VAL B C 1
ATOM 678 O O . VAL B 1 7 ? 6.902 17.531 4.594 1 48.56 7 VAL B O 1
ATOM 681 N N . ALA B 1 8 ? 5.77 16.812 6.227 1 52.31 8 ALA B N 1
ATOM 682 C CA . ALA B 1 8 ? 5.199 15.711 5.457 1 52.31 8 ALA B CA 1
ATOM 683 C C . ALA B 1 8 ? 4.582 16.219 4.156 1 52.31 8 ALA B C 1
ATOM 685 O O . ALA B 1 8 ? 3.818 17.188 4.156 1 52.31 8 ALA B O 1
ATOM 686 N N . GLN B 1 9 ? 5.5 16.297 3.045 1 58.03 9 GLN B N 1
ATOM 687 C CA . GLN B 1 9 ? 4.887 16.672 1.774 1 58.03 9 GLN B CA 1
ATOM 688 C C . GLN B 1 9 ? 3.594 15.891 1.537 1 58.03 9 GLN B C 1
ATOM 690 O O . GLN B 1 9 ? 3.602 14.664 1.492 1 58.03 9 GLN B O 1
ATOM 695 N N . ILE B 1 10 ? 2.461 16.578 1.918 1 58.47 10 ILE B N 1
ATOM 696 C CA . ILE B 1 10 ? 1.149 16.031 1.594 1 58.47 10 ILE B CA 1
ATOM 697 C C . ILE B 1 10 ? 1.104 15.641 0.119 1 58.47 10 ILE B C 1
ATOM 699 O O . ILE B 1 10 ? 1.311 16.484 -0.76 1 58.47 10 ILE B O 1
ATOM 703 N N . VAL B 1 11 ? 1.306 14.43 -0.183 1 69.81 11 VAL B N 1
ATOM 704 C CA . VAL B 1 11 ? 1.225 14 -1.572 1 69.81 11 VAL B CA 1
ATOM 705 C C . VAL B 1 11 ? -0.165 13.43 -1.855 1 69.81 11 VAL B C 1
ATOM 707 O O . VAL B 1 11 ? -0.788 12.828 -0.976 1 69.81 11 VAL B O 1
ATOM 710 N N . ASP B 1 12 ? -0.691 14.008 -2.914 1 83.25 12 ASP B N 1
ATOM 711 C CA . ASP B 1 12 ? -1.868 13.32 -3.436 1 83.25 12 ASP B CA 1
ATOM 712 C C . ASP B 1 12 ? -1.526 11.898 -3.861 1 83.25 12 ASP B C 1
ATOM 714 O O . ASP B 1 12 ? -0.443 11.641 -4.391 1 83.25 12 ASP B O 1
ATOM 718 N N . VAL B 1 13 ? -2.488 11.047 -3.451 1 88.88 13 VAL B N 1
ATOM 719 C CA . VAL B 1 13 ? -2.258 9.641 -3.75 1 88.88 13 VAL B CA 1
ATOM 720 C C . VAL B 1 13 ? -3.436 9.078 -4.543 1 88.88 13 VAL B C 1
ATOM 722 O O . VAL B 1 13 ? -4.594 9.312 -4.191 1 88.88 13 VAL B O 1
ATOM 725 N N . ASP B 1 14 ? -3.129 8.547 -5.742 1 91.81 14 ASP B N 1
ATOM 726 C CA . ASP B 1 14 ? -4.094 7.777 -6.527 1 91.81 14 ASP B CA 1
ATOM 727 C C . ASP B 1 14 ? -3.697 6.305 -6.598 1 91.81 14 ASP B C 1
ATOM 729 O O . ASP B 1 14 ? -2.51 5.973 -6.578 1 91.81 14 ASP B O 1
ATOM 733 N N . ILE B 1 15 ? -4.738 5.457 -6.613 1 92.25 15 ILE B N 1
ATOM 734 C CA . ILE B 1 15 ? -4.465 4.023 -6.625 1 92.25 15 ILE B CA 1
ATOM 735 C C . ILE B 1 15 ? -5.137 3.383 -7.84 1 92.25 15 ILE B C 1
ATOM 737 O O . ILE B 1 15 ? -6.332 3.566 -8.062 1 92.25 15 ILE B O 1
ATOM 741 N N . LYS B 1 16 ? -4.41 2.734 -8.703 1 94.88 16 LYS B N 1
ATOM 742 C CA . LYS B 1 16 ? -4.879 1.877 -9.789 1 94.88 16 LYS B CA 1
ATOM 743 C C . LYS B 1 16 ? -4.586 0.409 -9.5 1 94.88 16 LYS B C 1
ATOM 745 O O . LYS B 1 16 ? -3.545 0.08 -8.922 1 94.88 16 LYS B O 1
ATOM 750 N N . TRP B 1 17 ? -5.539 -0.368 -9.875 1 94.5 17 TRP B N 1
ATOM 751 C CA . TRP B 1 17 ? -5.281 -1.774 -9.586 1 94.5 17 TRP B CA 1
ATOM 752 C C . TRP B 1 17 ? -5.953 -2.678 -10.617 1 94.5 17 TRP B C 1
ATOM 754 O O . TRP B 1 17 ? -6.855 -2.244 -11.336 1 94.5 17 TRP B O 1
ATOM 764 N N . LYS B 1 18 ? -5.422 -3.9 -10.797 1 92.44 18 LYS B N 1
ATOM 765 C CA . LYS B 1 18 ? -5.957 -4.98 -11.617 1 92.44 18 LYS B CA 1
ATOM 766 C C . LYS B 1 18 ? -5.797 -6.332 -10.922 1 92.44 18 LYS B C 1
ATOM 768 O O . LYS B 1 18 ? -4.797 -6.57 -10.242 1 92.44 18 LYS B O 1
ATOM 773 N N . LEU B 1 19 ? -6.859 -7.133 -11.023 1 88.75 19 LEU B N 1
ATOM 774 C CA . LEU B 1 19 ? -6.789 -8.523 -10.594 1 88.75 19 LEU B CA 1
ATOM 775 C C . LEU B 1 19 ? -6.656 -9.461 -11.797 1 88.75 19 LEU B C 1
ATOM 777 O O . LEU B 1 19 ? -7.387 -9.32 -12.781 1 88.75 19 LEU B O 1
ATOM 781 N N . SER B 1 20 ? -5.648 -10.25 -11.719 1 84.25 20 SER B N 1
ATOM 782 C CA . SER B 1 20 ? -5.465 -11.219 -12.797 1 84.25 20 SER B CA 1
ATOM 783 C C . SER B 1 20 ? -5.41 -12.641 -12.25 1 84.25 20 SER B C 1
ATOM 785 O O . SER B 1 20 ? -4.945 -12.867 -11.133 1 84.25 20 SER B O 1
ATOM 787 N N . MET B 1 21 ? -6.105 -13.508 -12.906 1 81 21 MET B N 1
ATOM 788 C CA . MET B 1 21 ? -6.055 -14.938 -12.617 1 81 21 MET B CA 1
ATOM 789 C C . MET B 1 21 ? -5.68 -15.734 -13.859 1 81 21 MET B C 1
ATOM 791 O O . MET B 1 21 ? -6.219 -15.492 -14.945 1 81 21 MET B O 1
ATOM 795 N N . ALA B 1 22 ? -4.594 -16.453 -13.719 1 69.38 22 ALA B N 1
ATOM 796 C CA . ALA B 1 22 ? -4.23 -17.344 -14.82 1 69.38 22 ALA B CA 1
ATOM 797 C C . ALA B 1 22 ? -4.938 -18.703 -14.68 1 69.38 22 ALA B C 1
ATOM 799 O O . ALA B 1 22 ? -4.938 -19.297 -13.602 1 69.38 22 ALA B O 1
ATOM 800 N N . ILE B 1 23 ? -5.941 -19.078 -15.469 1 67.06 23 ILE B N 1
ATOM 801 C CA . ILE B 1 23 ? -6.66 -20.344 -15.484 1 67.06 23 ILE B CA 1
ATOM 802 C C . ILE B 1 23 ? -5.938 -21.344 -16.391 1 67.06 23 ILE B C 1
ATOM 804 O O . ILE B 1 23 ? -5.441 -20.969 -17.453 1 67.06 23 ILE B O 1
ATOM 808 N N . SER B 1 24 ? -5.301 -22.266 -15.664 1 61.09 24 SER B N 1
ATOM 809 C CA . SER B 1 24 ? -4.672 -23.281 -16.5 1 61.09 24 SER B CA 1
ATOM 810 C C . SER B 1 24 ? -5.688 -24.328 -16.969 1 61.09 24 SER B C 1
ATOM 812 O O . SER B 1 24 ? -6.641 -24.625 -16.25 1 61.09 24 SER B O 1
ATOM 814 N N . SER B 1 25 ? -5.941 -24.438 -18.062 1 60.91 25 SER B N 1
ATOM 815 C CA . SER B 1 25 ? -6.699 -25.562 -18.609 1 60.91 25 SER B CA 1
ATOM 816 C C . SER B 1 25 ? -5.824 -26.812 -18.734 1 60.91 25 SER B C 1
ATOM 818 O O . SER B 1 25 ? -4.602 -26.734 -18.594 1 60.91 25 SER B O 1
ATOM 820 N N . ASN B 1 26 ? -6.145 -28.062 -18.859 1 58.12 26 ASN B N 1
ATOM 821 C CA . ASN B 1 26 ? -5.375 -29.281 -19.125 1 58.12 26 ASN B CA 1
ATOM 822 C C . ASN B 1 26 ? -4.082 -28.969 -19.859 1 58.12 26 ASN B C 1
ATOM 824 O O . ASN B 1 26 ? -3.078 -29.656 -19.688 1 58.12 26 ASN B O 1
ATOM 828 N N . ASP B 1 27 ? -4.031 -28.188 -20.938 1 54.03 27 ASP B N 1
ATOM 829 C CA . ASP B 1 27 ? -2.789 -27.984 -21.672 1 54.03 27 ASP B CA 1
ATOM 830 C C . ASP B 1 27 ? -1.973 -26.844 -21.094 1 54.03 27 ASP B C 1
ATOM 832 O O . ASP B 1 27 ? -0.798 -26.672 -21.422 1 54.03 27 ASP B O 1
ATOM 836 N N . VAL B 1 28 ? -2.645 -25.891 -20.453 1 53.91 28 VAL B N 1
ATOM 837 C CA . VAL B 1 28 ? -1.831 -24.766 -19.984 1 53.91 28 VAL B CA 1
ATOM 838 C C . VAL B 1 28 ? -1.712 -24.812 -18.469 1 53.91 28 VAL B C 1
ATOM 840 O O . VAL B 1 28 ? -2.717 -24.938 -17.766 1 53.91 28 VAL B O 1
ATOM 843 N N . ARG B 1 29 ? -0.713 -25.578 -17.797 1 51.47 29 ARG B N 1
ATOM 844 C CA . ARG B 1 29 ? -0.309 -25.719 -16.406 1 51.47 29 ARG B CA 1
ATOM 845 C C . ARG B 1 29 ? -0.276 -24.359 -15.711 1 51.47 29 ARG B C 1
ATOM 847 O O . ARG B 1 29 ? 0.796 -23.781 -15.508 1 51.47 29 ARG B O 1
ATOM 854 N N . THR B 1 30 ? -0.916 -23.312 -16.219 1 52.47 30 THR B N 1
ATOM 855 C CA . THR B 1 30 ? -0.554 -22.094 -15.484 1 52.47 30 THR B CA 1
ATOM 856 C C . THR B 1 30 ? -1.112 -22.125 -14.07 1 52.47 30 THR B C 1
ATOM 858 O O . THR B 1 30 ? -2.154 -22.75 -13.82 1 52.47 30 THR B O 1
ATOM 861 N N . LEU B 1 31 ? -0.169 -22.078 -13.031 1 52.16 31 LEU B N 1
ATOM 862 C CA . LEU B 1 31 ? -0.476 -21.891 -11.617 1 52.16 31 LEU B CA 1
ATOM 863 C C . LEU B 1 31 ? -1.574 -20.844 -11.445 1 52.16 31 LEU B C 1
ATOM 865 O O . LEU B 1 31 ? -1.466 -19.734 -11.961 1 52.16 31 LEU B O 1
ATOM 869 N N . ASN B 1 32 ? -2.844 -21.297 -11.172 1 62.81 32 ASN B N 1
ATOM 870 C CA . ASN B 1 32 ? -4.059 -20.516 -10.977 1 62.81 32 ASN B CA 1
ATOM 871 C C . ASN B 1 32 ? -3.932 -19.562 -9.789 1 62.81 32 ASN B C 1
ATOM 873 O O . ASN B 1 32 ? -4.75 -19.594 -8.867 1 62.81 32 ASN B O 1
ATOM 877 N N . GLU B 1 33 ? -2.717 -18.969 -9.617 1 70.19 33 GLU B N 1
ATOM 878 C CA . GLU B 1 33 ? -2.633 -18.031 -8.5 1 70.19 33 GLU B CA 1
ATOM 879 C C . GLU B 1 33 ? -3.07 -16.641 -8.922 1 70.19 33 GLU B C 1
ATOM 881 O O . GLU B 1 33 ? -2.527 -16.062 -9.875 1 70.19 33 GLU B O 1
ATOM 886 N N . PRO B 1 34 ? -4.125 -16.156 -8.195 1 83.25 34 PRO B N 1
ATOM 887 C CA . PRO B 1 34 ? -4.5 -14.773 -8.484 1 83.25 34 PRO B CA 1
ATOM 888 C C . PRO B 1 34 ? -3.379 -13.781 -8.188 1 83.25 34 PRO B C 1
ATOM 890 O O . PRO B 1 34 ? -2.617 -13.977 -7.234 1 83.25 34 PRO B O 1
ATOM 893 N N . MET B 1 35 ? -3.211 -12.891 -9.047 1 86.31 35 MET B N 1
ATOM 894 C CA . MET B 1 35 ? -2.236 -11.82 -8.891 1 86.31 35 MET B CA 1
ATOM 895 C C . MET B 1 35 ? -2.93 -10.461 -8.781 1 86.31 35 MET B C 1
ATOM 897 O O . MET B 1 35 ? -3.887 -10.195 -9.508 1 86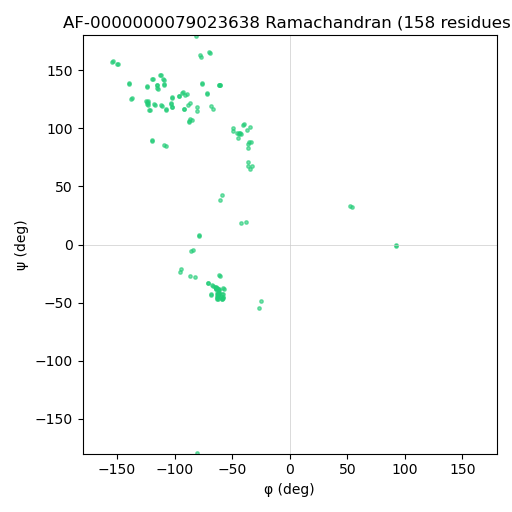.31 35 MET B O 1
ATOM 901 N N . VAL B 1 36 ? -2.482 -9.734 -7.844 1 91.81 36 VAL B N 1
ATOM 902 C CA . VAL B 1 36 ? -2.928 -8.344 -7.719 1 91.81 36 VAL B CA 1
ATOM 903 C C . VAL B 1 36 ? -1.843 -7.406 -8.234 1 91.81 36 VAL B C 1
ATOM 905 O O . VAL B 1 36 ? -0.697 -7.457 -7.781 1 91.81 36 VAL B O 1
ATOM 908 N N . SER B 1 37 ? -2.166 -6.594 -9.227 1 92.94 37 SER B N 1
ATOM 909 C CA . SER B 1 37 ? -1.297 -5.523 -9.703 1 92.94 37 SER B CA 1
ATOM 910 C C . SER B 1 37 ? -1.825 -4.156 -9.289 1 92.94 37 SER B C 1
ATOM 912 O O . SER B 1 37 ? -2.947 -3.785 -9.641 1 92.94 37 SER B O 1
ATOM 914 N N . MET B 1 38 ? -1.031 -3.514 -8.484 1 92.19 38 MET B N 1
ATOM 915 C CA . MET B 1 38 ? -1.41 -2.184 -8.023 1 92.19 38 MET B CA 1
ATOM 916 C C . MET B 1 38 ? -0.383 -1.143 -8.453 1 92.19 38 MET B C 1
ATOM 918 O O . MET B 1 38 ? 0.818 -1.415 -8.461 1 92.19 38 MET B O 1
ATOM 922 N N . THR B 1 39 ? -0.837 0.066 -8.82 1 93.38 39 THR B N 1
ATOM 923 C CA . THR B 1 39 ? 0.007 1.236 -9.031 1 93.38 39 THR B CA 1
ATOM 924 C C . THR B 1 39 ? -0.419 2.385 -8.125 1 93.38 39 THR B C 1
ATOM 926 O O . THR B 1 39 ? -1.552 2.863 -8.211 1 93.38 39 THR B O 1
ATOM 929 N N . ILE B 1 40 ? 0.49 2.729 -7.25 1 90.12 40 ILE B N 1
ATOM 930 C CA . ILE B 1 40 ? 0.289 3.914 -6.422 1 90.12 40 ILE B CA 1
ATOM 931 C C . ILE B 1 40 ? 0.91 5.129 -7.102 1 90.12 40 ILE B C 1
ATOM 933 O O . ILE B 1 40 ? 2.117 5.164 -7.348 1 90.12 40 ILE B O 1
ATOM 937 N N . VAL B 1 41 ? 0.042 6.035 -7.422 1 93.44 41 VAL B N 1
ATOM 938 C CA . VAL B 1 41 ? 0.5 7.258 -8.07 1 93.44 41 VAL B CA 1
ATOM 939 C C . VAL B 1 41 ? 0.53 8.398 -7.055 1 93.44 41 VAL B C 1
ATOM 941 O O . VAL B 1 41 ? -0.497 8.734 -6.461 1 93.44 41 VAL B O 1
ATOM 944 N N . THR B 1 42 ? 1.721 8.93 -6.848 1 89.81 42 THR B N 1
ATOM 945 C CA . THR B 1 42 ? 1.849 10.078 -5.953 1 89.81 42 THR B CA 1
ATOM 946 C C . THR B 1 42 ? 2.178 11.344 -6.738 1 89.81 42 THR B C 1
ATOM 948 O O . THR B 1 42 ? 2.887 11.289 -7.746 1 89.81 42 THR B O 1
ATOM 951 N N . THR B 1 43 ? 1.565 12.359 -6.375 1 89.81 43 THR B N 1
ATOM 952 C CA . THR B 1 43 ? 1.848 13.672 -6.945 1 89.81 43 THR B CA 1
ATOM 953 C C . THR B 1 43 ? 2.496 14.586 -5.906 1 89.81 43 THR B C 1
ATOM 955 O O . THR B 1 43 ? 1.934 14.812 -4.836 1 89.81 43 THR B O 1
ATOM 958 N N . ASP B 1 44 ? 3.816 15.023 -6.332 1 81.62 44 ASP B N 1
ATOM 959 C CA . ASP B 1 44 ? 4.512 15.859 -5.363 1 81.62 44 ASP B CA 1
ATOM 960 C C . ASP B 1 44 ? 4.031 17.312 -5.449 1 81.62 44 ASP B C 1
ATOM 962 O O . ASP B 1 44 ? 3.08 17.609 -6.176 1 81.62 44 ASP B O 1
ATOM 966 N N . GLU B 1 45 ? 4.641 18.141 -4.566 1 81.5 45 GLU B N 1
ATOM 967 C CA . GLU B 1 45 ? 4.23 19.531 -4.469 1 81.5 45 GLU B CA 1
ATOM 968 C C . GLU B 1 45 ? 4.422 20.266 -5.797 1 81.5 45 GLU B C 1
ATOM 970 O O . GLU B 1 45 ? 3.711 21.219 -6.094 1 81.5 45 GLU B O 1
ATOM 975 N N . ALA B 1 46 ? 5.301 19.844 -6.555 1 86.06 46 ALA B N 1
ATOM 976 C CA . ALA B 1 46 ? 5.57 20.469 -7.844 1 86.06 46 ALA B CA 1
ATOM 977 C C . ALA B 1 46 ? 4.629 19.938 -8.922 1 86.06 46 ALA B C 1
ATOM 979 O O . ALA B 1 46 ? 4.645 20.406 -10.062 1 86.06 46 ALA B O 1
ATOM 980 N N . GLY B 1 47 ? 3.824 18.984 -8.609 1 88.12 47 GLY B N 1
ATOM 981 C CA . GLY B 1 47 ? 2.871 18.438 -9.555 1 88.12 47 GLY B CA 1
ATOM 982 C C . GLY B 1 47 ? 3.412 17.234 -10.312 1 88.12 47 GLY B C 1
ATOM 983 O O . GLY B 1 47 ? 2.758 16.719 -11.227 1 88.12 47 GLY B O 1
ATOM 984 N N . LYS B 1 48 ? 4.66 16.938 -9.977 1 90.75 48 LYS B N 1
ATOM 985 C CA . LYS B 1 48 ? 5.254 15.773 -10.641 1 90.75 48 LYS B CA 1
ATOM 986 C C . LYS B 1 48 ? 4.645 14.477 -10.117 1 90.75 48 LYS B C 1
ATOM 988 O O . LYS B 1 48 ? 4.539 14.273 -8.906 1 90.75 48 LYS B O 1
ATOM 993 N N . LYS B 1 49 ? 4.227 13.633 -11.117 1 93 49 LYS B N 1
ATOM 994 C CA . LYS B 1 49 ? 3.631 12.344 -10.789 1 93 49 LYS B CA 1
ATOM 995 C C . LYS B 1 49 ? 4.684 11.234 -10.773 1 93 49 LYS B C 1
ATOM 997 O O . LYS B 1 49 ? 5.555 11.195 -11.648 1 93 49 LYS B O 1
ATOM 1002 N N . ILE B 1 50 ? 4.676 10.453 -9.695 1 90.81 50 ILE B N 1
ATOM 1003 C CA . ILE B 1 50 ? 5.543 9.281 -9.57 1 90.81 50 ILE B CA 1
ATOM 1004 C C . ILE B 1 50 ? 4.695 8.023 -9.461 1 90.81 50 ILE B C 1
ATOM 1006 O O . ILE B 1 50 ? 3.816 7.93 -8.602 1 90.81 50 ILE B O 1
ATOM 1010 N N . ASN B 1 51 ? 4.941 7.09 -10.5 1 91.94 51 ASN B N 1
ATOM 1011 C CA . ASN B 1 51 ? 4.266 5.801 -10.469 1 91.94 51 ASN B CA 1
ATOM 1012 C C . ASN B 1 51 ? 5.082 4.758 -9.703 1 91.94 51 ASN B C 1
ATOM 1014 O O . ASN B 1 51 ? 6.281 4.621 -9.93 1 91.94 51 ASN B O 1
ATOM 1018 N N . ARG B 1 52 ? 4.367 4.117 -8.766 1 88.5 52 ARG B N 1
ATOM 1019 C CA . ARG B 1 52 ? 4.965 3.033 -7.992 1 88.5 52 ARG B CA 1
ATOM 1020 C C . ARG B 1 52 ? 4.199 1.73 -8.195 1 88.5 52 ARG B C 1
ATOM 1022 O O . ARG B 1 52 ? 3.246 1.445 -7.461 1 88.5 52 ARG B O 1
ATOM 1029 N N . PRO B 1 53 ? 4.605 0.953 -9.227 1 90.25 53 PRO B N 1
ATOM 1030 C CA . PRO B 1 53 ? 3.92 -0.319 -9.469 1 90.25 53 PRO B CA 1
ATOM 1031 C C . PRO B 1 53 ? 4.332 -1.409 -8.477 1 90.25 53 PRO B C 1
ATOM 1033 O O . PRO B 1 53 ? 5.504 -1.495 -8.102 1 90.25 53 PRO B O 1
ATOM 1036 N N . VAL B 1 54 ? 3.338 -2.168 -8.039 1 88.62 54 VAL B N 1
ATOM 1037 C CA . VAL B 1 54 ? 3.572 -3.309 -7.156 1 88.62 54 VAL B CA 1
ATOM 1038 C C . VAL B 1 54 ? 2.711 -4.488 -7.598 1 88.62 54 VAL B C 1
ATOM 1040 O O . VAL B 1 54 ? 1.5 -4.344 -7.789 1 88.62 54 VAL B O 1
ATOM 1043 N N . GLU B 1 55 ? 3.34 -5.578 -7.82 1 89.06 55 GLU B N 1
ATOM 1044 C CA . GLU B 1 55 ? 2.637 -6.82 -8.117 1 89.06 55 GLU B CA 1
ATOM 1045 C C . GLU B 1 55 ? 2.871 -7.863 -7.027 1 89.06 55 GLU B C 1
ATOM 1047 O O . GLU B 1 55 ? 3.996 -8.023 -6.547 1 89.06 55 GLU B O 1
ATOM 1052 N N . MET B 1 56 ? 1.74 -8.547 -6.668 1 88.25 56 MET B N 1
ATOM 1053 C CA . MET B 1 56 ? 1.879 -9.531 -5.598 1 88.25 56 MET B CA 1
ATOM 1054 C C . MET B 1 56 ? 0.817 -10.625 -5.719 1 88.25 56 MET B C 1
ATOM 1056 O O . MET B 1 56 ? -0.206 -10.43 -6.379 1 88.25 56 MET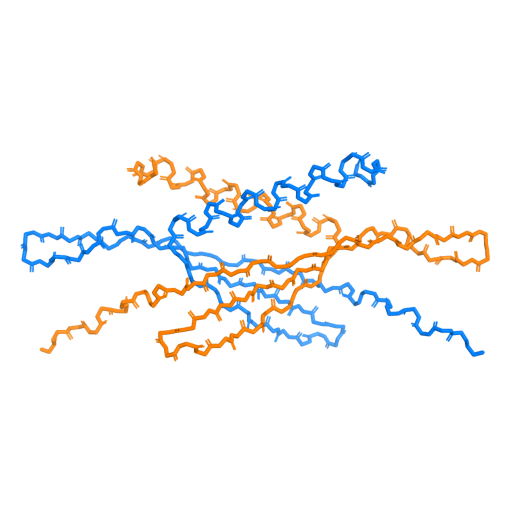 B O 1
ATOM 1060 N N . THR B 1 57 ? 1.131 -11.727 -5.133 1 87.69 57 THR B N 1
ATOM 1061 C CA . THR B 1 57 ? 0.143 -12.797 -5.027 1 87.69 57 THR B CA 1
ATOM 1062 C C . THR B 1 57 ? -0.959 -12.414 -4.043 1 87.69 57 THR B C 1
ATOM 1064 O O . THR B 1 57 ? -0.813 -11.461 -3.277 1 87.69 57 THR B O 1
ATOM 1067 N N . ALA B 1 58 ? -2.049 -13.195 -4.121 1 89.25 58 ALA B N 1
ATOM 1068 C CA . ALA B 1 58 ? -3.158 -12.992 -3.195 1 89.25 58 ALA B CA 1
ATOM 1069 C C . ALA B 1 58 ? -2.697 -13.133 -1.748 1 89.25 58 ALA B C 1
ATOM 1071 O O . ALA B 1 58 ? -3.178 -12.414 -0.866 1 89.25 58 ALA B O 1
ATOM 1072 N N . ALA B 1 59 ? -1.82 -14.039 -1.518 1 89.12 59 ALA B N 1
ATOM 1073 C CA . ALA B 1 59 ? -1.323 -14.25 -0.16 1 89.12 59 ALA B CA 1
ATOM 1074 C C . ALA B 1 59 ? -0.606 -13 0.359 1 89.12 59 ALA B C 1
ATOM 1076 O O . ALA B 1 59 ? -0.851 -12.562 1.484 1 89.12 59 ALA B O 1
ATOM 1077 N N . LYS B 1 60 ? 0.223 -12.391 -0.423 1 89.38 60 LYS B N 1
ATOM 1078 C CA . LYS B 1 60 ? 0.968 -11.195 -0.026 1 89.38 60 LYS B CA 1
ATOM 1079 C C . LYS B 1 60 ? 0.05 -9.984 0.074 1 89.38 60 LYS B C 1
ATOM 1081 O O . LYS B 1 60 ? 0.237 -9.125 0.94 1 89.38 60 LYS B O 1
ATOM 1086 N N . PHE B 1 61 ? -0.917 -9.984 -0.754 1 92.81 61 PHE B N 1
ATOM 1087 C CA . PHE B 1 61 ? -1.911 -8.922 -0.682 1 92.81 61 PHE B CA 1
ATOM 1088 C C . PHE B 1 61 ? -2.656 -8.961 0.647 1 92.81 61 PHE B C 1
ATOM 1090 O O . PHE B 1 61 ? -2.891 -7.926 1.268 1 92.81 61 PHE B O 1
ATOM 1097 N N . ARG B 1 62 ? -2.977 -10.133 0.987 1 93.62 62 ARG B N 1
ATOM 1098 C CA . ARG B 1 62 ? -3.684 -10.266 2.258 1 93.62 62 ARG B CA 1
ATOM 1099 C C . ARG B 1 62 ? -2.809 -9.805 3.42 1 93.62 62 ARG B C 1
ATOM 1101 O O . ARG B 1 62 ? -3.307 -9.219 4.383 1 93.62 62 ARG B O 1
ATOM 1108 N N . GLU B 1 63 ? -1.53 -10.062 3.406 1 94.12 63 GLU B N 1
ATOM 1109 C CA . GLU B 1 63 ? -0.607 -9.57 4.426 1 94.12 63 GLU B CA 1
ATOM 1110 C C . GLU B 1 63 ? -0.56 -8.047 4.438 1 94.12 63 GLU B C 1
ATOM 1112 O O . GLU B 1 63 ? -0.528 -7.426 5.504 1 94.12 63 GLU B O 1
ATOM 1117 N N . LEU B 1 64 ? -0.542 -7.508 3.305 1 94.62 64 LEU B N 1
ATOM 1118 C CA . LEU B 1 64 ? -0.533 -6.051 3.195 1 94.62 64 LEU B CA 1
ATOM 1119 C C . LEU B 1 64 ? -1.809 -5.457 3.781 1 94.62 64 LEU B C 1
ATOM 1121 O O . LEU B 1 64 ? -1.752 -4.5 4.559 1 94.62 64 LEU B O 1
ATOM 1125 N N . LEU B 1 65 ? -2.924 -6.051 3.4 1 96.88 65 LEU B N 1
ATOM 1126 C CA . LEU B 1 65 ? -4.203 -5.578 3.92 1 96.88 65 LEU B CA 1
ATOM 1127 C C . LEU B 1 65 ? -4.238 -5.676 5.441 1 96.88 65 LEU B C 1
ATOM 1129 O O . LEU B 1 65 ? -4.676 -4.742 6.117 1 96.88 65 LEU B O 1
ATOM 1133 N N . SER B 1 66 ? -3.801 -6.781 5.902 1 97.38 66 SER B N 1
ATOM 1134 C CA . SER B 1 66 ? -3.764 -6.973 7.348 1 97.38 66 SER B CA 1
ATOM 1135 C C . SER B 1 66 ? -2.908 -5.906 8.023 1 97.38 66 SER B C 1
ATOM 1137 O O . SER B 1 66 ? -3.271 -5.387 9.086 1 97.38 66 SER B O 1
ATOM 1139 N N . THR B 1 67 ? -1.779 -5.598 7.461 1 95.44 67 THR B N 1
ATOM 1140 C CA . THR B 1 67 ? -0.885 -4.578 7.996 1 95.44 67 THR B CA 1
ATOM 1141 C C . THR B 1 67 ? -1.564 -3.213 8 1 95.44 67 THR B C 1
ATOM 1143 O O . THR B 1 67 ? -1.469 -2.469 8.977 1 95.44 67 THR B O 1
ATOM 1146 N N . MET B 1 68 ? -2.27 -2.91 6.91 1 96.12 68 MET B N 1
ATOM 1147 C CA . MET B 1 68 ? -2.977 -1.635 6.828 1 96.12 68 MET B CA 1
ATOM 1148 C C . MET B 1 68 ? -4.078 -1.554 7.879 1 96.12 68 MET B C 1
ATOM 1150 O O . MET B 1 68 ? -4.312 -0.49 8.453 1 96.12 68 MET B O 1
ATOM 1154 N N . LYS B 1 69 ? -4.746 -2.666 8.156 1 97.25 69 LYS B N 1
ATOM 1155 C CA . LYS B 1 69 ? -5.762 -2.709 9.203 1 97.25 69 LYS B CA 1
ATOM 1156 C C . LYS B 1 69 ? -5.148 -2.453 10.57 1 97.25 69 LYS B C 1
ATOM 1158 O O . LYS B 1 69 ? -5.742 -1.768 11.406 1 97.25 69 LYS B O 1
ATOM 1163 N N . GLN B 1 70 ? -3.979 -2.99 10.75 1 96.12 70 GLN B N 1
ATOM 1164 C CA . GLN B 1 70 ? -3.264 -2.764 12 1 96.12 70 GLN B CA 1
ATOM 1165 C C . GLN B 1 70 ? -2.93 -1.286 12.18 1 96.12 70 GLN B C 1
ATOM 1167 O O . GLN B 1 70 ? -3.119 -0.732 13.266 1 96.12 70 GLN B O 1
ATOM 1172 N N . ILE B 1 71 ? -2.451 -0.649 11.203 1 94.12 71 ILE B N 1
ATOM 1173 C CA . ILE B 1 71 ? -2.125 0.772 11.242 1 94.12 71 ILE B CA 1
ATOM 1174 C C . ILE B 1 71 ? -3.375 1.579 11.586 1 94.12 71 ILE B C 1
ATOM 1176 O O . ILE B 1 71 ? -3.342 2.443 12.461 1 94.12 71 ILE B O 1
ATOM 1180 N N . HIS B 1 72 ? -4.445 1.257 10.906 1 94.94 72 HIS B N 1
ATOM 1181 C CA . HIS B 1 72 ? -5.703 1.945 11.164 1 94.94 72 HIS B CA 1
ATOM 1182 C C . HIS B 1 72 ? -6.125 1.803 12.625 1 94.94 72 HIS B C 1
ATOM 1184 O O . HIS B 1 72 ? -6.504 2.785 13.266 1 94.94 72 HIS B O 1
ATOM 1190 N N . THR B 1 73 ? -6.035 0.601 13.164 1 95.19 73 THR B N 1
ATOM 1191 C CA . THR B 1 73 ? -6.402 0.331 14.547 1 95.19 73 THR B CA 1
ATOM 1192 C C . THR B 1 73 ? -5.523 1.136 15.5 1 95.19 73 THR B C 1
ATOM 1194 O O . THR B 1 73 ? -6.012 1.667 16.5 1 95.19 73 THR B O 1
ATOM 1197 N N . GLN B 1 74 ? -4.215 1.268 15.188 1 90.5 74 GLN B N 1
ATOM 1198 C CA . GLN B 1 74 ? -3.309 2.053 16.016 1 90.5 74 GLN B CA 1
ATOM 1199 C C . GLN B 1 74 ? -3.705 3.525 16.031 1 90.5 74 GLN B C 1
ATOM 1201 O O . GLN B 1 74 ? -3.645 4.184 17.062 1 90.5 74 GLN B O 1
ATOM 1206 N N . MET B 1 75 ? -4.137 3.955 14.93 1 89.25 75 MET B N 1
ATOM 1207 C CA . MET B 1 75 ? -4.574 5.344 14.82 1 89.25 75 MET B CA 1
ATOM 1208 C C . MET B 1 75 ? -5.848 5.574 15.625 1 89.25 75 MET B C 1
ATOM 1210 O O . MET B 1 75 ? -5.992 6.605 16.281 1 89.25 75 MET B O 1
ATOM 1214 N N . GLU B 1 76 ? -6.762 4.668 15.523 1 89.25 76 GLU B N 1
ATOM 1215 C CA . GLU B 1 76 ? -8.008 4.75 16.281 1 89.25 76 GLU B CA 1
ATOM 1216 C C . GLU B 1 76 ? -7.75 4.723 17.781 1 89.25 76 GLU B C 1
ATOM 1218 O O . GLU B 1 76 ? -8.344 5.496 18.531 1 89.25 76 GLU B O 1
ATOM 1223 N N . ASN B 1 77 ? -6.879 3.896 18.125 1 88.81 77 ASN B N 1
ATOM 1224 C CA . ASN B 1 77 ? -6.562 3.75 19.531 1 88.81 77 ASN B CA 1
ATOM 1225 C C . ASN B 1 77 ? -5.895 5.004 20.094 1 88.81 77 ASN B C 1
ATOM 1227 O O . ASN B 1 77 ? -6.055 5.324 21.281 1 88.81 77 ASN B O 1
ATOM 1231 N N . ALA B 1 78 ? -5.094 5.633 19.281 1 81.5 78 ALA B N 1
ATOM 1232 C CA . ALA B 1 78 ? -4.406 6.855 19.688 1 81.5 78 ALA B CA 1
ATOM 1233 C C . ALA B 1 78 ? -5.344 8.055 19.625 1 81.5 78 ALA B C 1
ATOM 1235 O O . ALA B 1 78 ? -4.977 9.156 20.031 1 81.5 78 ALA B O 1
ATOM 1236 N N . LYS B 1 79 ? -6.586 7.859 19.406 1 76.25 79 LYS B N 1
ATOM 1237 C CA . LYS B 1 79 ? -7.648 8.859 19.344 1 76.25 79 LYS B CA 1
ATOM 1238 C C . LYS B 1 79 ? -7.293 9.977 18.375 1 76.25 79 LYS B C 1
ATOM 1240 O O . LYS B 1 79 ? -7.559 11.148 18.641 1 76.25 79 LYS B O 1
ATOM 1245 N N . ILE B 1 80 ? -6.566 9.438 17.359 1 73.12 80 ILE B N 1
ATOM 1246 C CA . ILE B 1 80 ? -6.215 10.422 16.344 1 73.12 80 ILE B CA 1
ATOM 1247 C C . ILE B 1 80 ? -7.238 10.375 15.211 1 73.12 80 ILE B C 1
ATOM 1249 O O . ILE B 1 80 ? -7.414 11.359 14.484 1 73.12 80 ILE B O 1
ATOM 1253 N N . LEU B 1 81 ? -7.953 9.172 15.055 1 63.94 81 LEU B N 1
ATOM 1254 C CA . LEU B 1 81 ? -9.008 9.008 14.062 1 63.94 81 LEU B CA 1
ATOM 1255 C C . LEU B 1 81 ? -10.383 9.062 14.711 1 63.94 81 LEU B C 1
ATOM 1257 O O . LEU B 1 81 ? -10.547 8.664 15.867 1 63.94 81 LEU B O 1
#

Organism: Lymnaea stagnalis (NCBI:txid6523)

Sequence (162 aa):
MPGTTHVAQIVDVDIKWKLSMAISSNDVRTLNEPMVSMTIVTTDEAGKKINRPVEMTAAKFRELLSTMKQIHTQMENAKILMPGTTHVAQIVDVDIKWKLSMAISSNDVRTLNEPMVSMTIVTTDEAGKKINRPVEMTAAKFRELLSTMKQIHTQMENAKIL

Nearest PDB structures (foldseek):
  8p0w-assembly1_F  TM=8.211E-01  e=1.953E-04  Homo sapiens
  8f2u-assembly1_F  TM=8.099E-01  e=3.734E-04  Homo sapiens
  8f2u-assembly1_A  TM=8.375E-01  e=2.174E-02  Homo sapiens
  6koi-assembly7_M  TM=5.099E-01  e=2.420E+00  Homo sapiens
  4pzg-assembly1_B  TM=4.804E-01  e=3.063E+00  Homo sapiens

Solvent-accessible surface area (backbone atoms only — not comparable to full-atom values): 9442 Å² total; per-residue (Å²): 128,83,73,78,66,80,64,73,68,71,30,51,75,46,80,48,74,49,81,44,66,44,78,39,52,96,86,45,81,44,73,64,55,44,32,40,39,35,33,43,35,36,29,46,92,85,63,52,73,44,82,45,75,45,53,29,38,56,71,54,46,51,52,50,48,52,51,50,50,48,52,50,50,52,37,45,72,66,64,75,98,126,84,74,80,65,80,64,74,69,70,32,52,76,46,81,45,74,48,80,44,68,44,78,39,52,98,87,42,82,43,73,64,55,45,31,40,38,35,32,43,34,35,30,45,91,85,65,52,74,45,82,46,76,46,53,29,39,54,70,56,46,50,52,50,49,52,50,49,52,49,52,52,51,52,36,46,72,67,66,74,98